Protein AF-A0A535HLU0-F1 (afdb_monomer_lite)

Structure (mmCIF, N/CA/C/O backbone):
data_AF-A0A535HLU0-F1
#
_entry.id   AF-A0A535HLU0-F1
#
loop_
_atom_site.group_PDB
_atom_site.id
_atom_site.type_symbol
_atom_site.label_atom_id
_atom_site.label_alt_id
_atom_site.label_comp_id
_atom_site.label_asym_id
_atom_site.label_entity_id
_atom_site.label_seq_id
_atom_site.pdbx_PDB_ins_code
_atom_site.Cartn_x
_atom_site.Cartn_y
_atom_site.Cartn_z
_atom_site.occupancy
_atom_site.B_iso_or_equiv
_atom_site.auth_seq_id
_atom_site.auth_comp_id
_atom_site.auth_asym_id
_atom_site.auth_atom_id
_atom_site.pdbx_PDB_model_num
ATOM 1 N N . MET A 1 1 ? 27.625 18.955 -30.484 1.00 40.19 1 MET A N 1
ATOM 2 C CA . MET A 1 1 ? 26.332 18.905 -29.770 1.00 40.19 1 MET A CA 1
ATOM 3 C C . MET A 1 1 ? 26.210 17.550 -29.077 1.00 40.19 1 MET A C 1
ATOM 5 O O . MET A 1 1 ? 25.824 16.583 -29.714 1.00 40.19 1 MET A O 1
ATOM 9 N N . ARG A 1 2 ? 26.642 17.443 -27.813 1.00 44.09 2 ARG A N 1
ATOM 10 C CA . ARG A 1 2 ? 26.358 16.281 -26.954 1.00 44.09 2 ARG A CA 1
ATOM 11 C C . ARG A 1 2 ? 25.301 16.743 -25.967 1.00 44.09 2 ARG A C 1
ATOM 13 O O . ARG A 1 2 ? 25.600 17.559 -25.101 1.00 44.09 2 ARG A O 1
ATOM 20 N N . GLU A 1 3 ? 24.071 16.291 -26.159 1.00 43.56 3 GLU A N 1
ATOM 21 C CA . GLU A 1 3 ? 22.993 16.518 -25.207 1.00 43.56 3 GLU A CA 1
ATOM 22 C C . GLU A 1 3 ? 23.321 15.698 -23.958 1.00 43.56 3 GLU A C 1
ATOM 24 O O . GLU A 1 3 ? 23.062 14.499 -23.874 1.00 43.56 3 GLU A O 1
ATOM 29 N N . ASN A 1 4 ? 24.002 16.344 -23.016 1.00 44.03 4 ASN A N 1
ATOM 30 C CA . ASN A 1 4 ? 24.271 15.817 -21.691 1.00 44.03 4 ASN A CA 1
ATOM 31 C C . ASN A 1 4 ? 22.939 15.864 -20.929 1.00 44.03 4 ASN A C 1
ATOM 33 O O . ASN A 1 4 ? 22.725 16.728 -20.082 1.00 44.03 4 ASN A O 1
ATOM 37 N N . ARG A 1 5 ? 21.993 14.986 -21.291 1.00 49.91 5 ARG A N 1
ATOM 38 C CA . ARG A 1 5 ? 20.817 14.725 -20.463 1.00 49.91 5 ARG A CA 1
ATOM 39 C C . ARG A 1 5 ? 21.336 14.014 -19.228 1.00 49.91 5 ARG A C 1
ATOM 41 O O . ARG A 1 5 ? 21.403 12.788 -19.195 1.00 49.91 5 ARG A O 1
ATOM 48 N N . SER A 1 6 ? 21.762 14.792 -18.233 1.00 44.47 6 SER A N 1
ATOM 49 C CA . SER A 1 6 ? 21.799 14.302 -16.867 1.00 44.47 6 SER A CA 1
ATOM 50 C C . SER A 1 6 ? 20.438 13.655 -16.647 1.00 44.47 6 SER A C 1
ATOM 52 O O . SER A 1 6 ? 19.396 14.292 -16.809 1.00 44.47 6 SER A O 1
ATOM 54 N N . VAL A 1 7 ? 20.432 12.343 -16.426 1.00 53.31 7 VAL A N 1
ATOM 55 C CA . VAL A 1 7 ? 19.229 11.633 -16.008 1.00 53.31 7 VAL A CA 1
ATOM 56 C C . VAL A 1 7 ? 18.929 12.204 -14.630 1.00 53.31 7 VAL A C 1
ATOM 58 O O . VAL A 1 7 ? 19.473 11.745 -13.633 1.00 53.31 7 VAL A O 1
ATOM 61 N N . ALA A 1 8 ? 18.202 13.320 -14.592 1.00 52.19 8 ALA A N 1
ATOM 62 C CA . ALA A 1 8 ? 17.855 13.996 -13.364 1.00 52.19 8 ALA A CA 1
ATOM 63 C C . ALA A 1 8 ? 16.951 13.036 -12.595 1.00 52.19 8 ALA A C 1
ATOM 65 O O . ALA A 1 8 ? 15.808 12.790 -12.980 1.00 52.19 8 ALA A O 1
ATOM 66 N N . THR A 1 9 ? 17.518 12.427 -11.560 1.00 57.16 9 THR A N 1
ATOM 67 C CA . THR A 1 9 ? 16.833 11.527 -10.642 1.00 57.16 9 THR A CA 1
ATOM 68 C C . THR A 1 9 ? 15.668 12.280 -10.011 1.00 57.16 9 THR A C 1
ATOM 70 O O . THR A 1 9 ? 15.875 13.169 -9.185 1.00 57.16 9 THR A O 1
ATOM 73 N N . ASN A 1 10 ? 14.441 11.970 -10.427 1.00 67.62 10 ASN A N 1
ATOM 74 C CA . ASN A 1 10 ? 13.275 12.736 -10.017 1.00 67.62 10 ASN A CA 1
ATOM 75 C C . ASN A 1 10 ? 12.652 12.086 -8.775 1.00 67.62 10 ASN A C 1
ATOM 77 O O . ASN A 1 10 ? 11.847 11.164 -8.868 1.00 67.62 10 ASN A O 1
ATOM 81 N N . TRP A 1 11 ? 13.011 12.591 -7.593 1.00 76.50 11 TRP A N 1
ATOM 82 C CA . TRP A 1 11 ? 12.473 12.154 -6.294 1.00 76.50 11 TRP A CA 1
ATOM 83 C C . TRP A 1 11 ? 10.962 12.382 -6.131 1.00 76.50 11 TRP A C 1
ATOM 85 O O . TRP A 1 11 ? 10.375 11.964 -5.135 1.00 76.50 11 TRP A O 1
ATOM 95 N N . ASN A 1 12 ? 10.320 13.016 -7.112 1.00 82.44 12 ASN A N 1
ATOM 96 C CA . ASN A 1 12 ? 8.903 13.362 -7.113 1.00 82.44 12 ASN A CA 1
ATOM 97 C C . ASN A 1 12 ? 7.991 12.178 -6.787 1.00 82.44 12 ASN A C 1
ATOM 99 O O . ASN A 1 12 ? 7.022 12.359 -6.059 1.00 82.44 12 ASN A O 1
ATOM 103 N N . TYR A 1 13 ? 8.301 10.973 -7.274 1.00 80.75 13 TYR A N 1
ATOM 104 C CA . TYR A 1 13 ? 7.471 9.799 -6.998 1.00 80.75 13 TYR A CA 1
ATOM 105 C C . TYR A 1 13 ? 7.520 9.385 -5.519 1.00 80.75 13 TYR A C 1
ATOM 107 O O . TYR A 1 13 ? 6.485 9.141 -4.902 1.00 80.75 13 TYR A O 1
ATOM 115 N N . LEU A 1 14 ? 8.711 9.396 -4.914 1.00 83.88 14 LEU A N 1
ATOM 116 C CA . LEU A 1 14 ? 8.883 9.106 -3.489 1.00 83.88 14 LEU A CA 1
ATOM 117 C C . LEU A 1 14 ? 8.296 10.208 -2.603 1.00 83.88 14 LEU A C 1
ATOM 119 O O . LEU A 1 14 ? 7.695 9.909 -1.576 1.00 83.88 14 LEU A O 1
ATOM 123 N N . ILE A 1 15 ? 8.412 11.473 -3.015 1.00 87.81 15 ILE A N 1
ATOM 124 C CA . ILE A 1 15 ? 7.762 12.600 -2.331 1.00 87.81 15 ILE A CA 1
ATOM 125 C C . ILE A 1 15 ? 6.240 12.439 -2.385 1.00 87.81 15 ILE A C 1
ATOM 127 O O . ILE A 1 15 ? 5.571 12.592 -1.365 1.00 87.81 15 ILE A O 1
ATOM 131 N N . TRP A 1 16 ? 5.690 12.087 -3.548 1.00 88.12 16 TRP A N 1
ATOM 132 C CA . TRP A 1 16 ? 4.260 11.841 -3.717 1.00 88.12 16 TRP A CA 1
ATOM 133 C C . TRP A 1 16 ? 3.779 10.689 -2.824 1.00 88.12 16 TRP A C 1
ATOM 135 O O . TRP A 1 16 ? 2.817 10.859 -2.077 1.00 88.12 16 TRP A O 1
ATOM 145 N N . LEU A 1 17 ? 4.493 9.559 -2.817 1.00 88.81 17 LEU A N 1
ATOM 146 C CA . LEU A 1 17 ? 4.229 8.433 -1.915 1.00 88.81 17 LEU A CA 1
ATOM 147 C C . LEU A 1 17 ? 4.268 8.859 -0.443 1.00 88.81 17 LEU A C 1
ATOM 149 O O . LEU A 1 17 ? 3.364 8.540 0.331 1.00 88.81 17 LEU A O 1
ATOM 153 N N . GLY A 1 18 ? 5.295 9.621 -0.069 1.00 90.75 18 GLY A N 1
ATOM 154 C CA . GLY A 1 18 ? 5.466 10.144 1.279 1.00 90.75 18 GLY A CA 1
ATOM 155 C C . GLY A 1 18 ? 4.291 11.013 1.721 1.00 90.75 18 GLY A C 1
ATOM 156 O O . GLY A 1 18 ? 3.743 10.801 2.800 1.00 90.75 18 GLY A O 1
ATOM 157 N N . LEU A 1 19 ? 3.870 11.957 0.877 1.00 93.31 19 LEU A N 1
ATOM 158 C CA . LEU A 1 19 ? 2.810 12.916 1.193 1.00 93.31 19 LEU A CA 1
ATOM 159 C C . LEU A 1 19 ? 1.413 12.293 1.183 1.00 93.31 19 LEU A C 1
ATOM 161 O O . LEU A 1 19 ? 0.622 12.569 2.081 1.00 93.31 19 LEU A O 1
ATOM 165 N N . PHE A 1 20 ? 1.099 11.469 0.183 1.00 92.44 20 PHE A N 1
ATOM 166 C CA . PHE A 1 20 ? -0.270 10.992 -0.039 1.00 92.44 20 PHE A CA 1
ATOM 167 C C . PHE A 1 20 ? -0.555 9.615 0.547 1.00 92.44 20 PHE A C 1
ATOM 169 O O . PHE A 1 20 ? -1.719 9.282 0.756 1.00 92.44 20 PHE A O 1
ATOM 176 N N . VAL A 1 21 ? 0.475 8.822 0.839 1.00 93.50 21 VAL A N 1
ATOM 177 C CA . VAL A 1 21 ? 0.300 7.473 1.385 1.00 93.50 21 VAL A CA 1
ATOM 178 C C . VAL A 1 21 ? 0.898 7.394 2.779 1.00 93.50 21 VAL A C 1
ATOM 180 O O . VAL A 1 21 ? 0.183 7.106 3.739 1.00 93.50 21 VAL A O 1
ATOM 183 N N . TRP A 1 22 ? 2.189 7.679 2.939 1.00 94.06 22 TRP A N 1
ATOM 184 C CA . TRP A 1 22 ? 2.875 7.408 4.206 1.00 94.06 22 TRP A CA 1
ATOM 185 C C . TRP A 1 22 ? 2.462 8.367 5.318 1.00 94.06 22 TRP A C 1
ATOM 187 O O . TRP A 1 22 ? 2.120 7.906 6.404 1.00 94.06 22 TRP A O 1
ATOM 197 N N . ALA A 1 23 ? 2.427 9.673 5.051 1.00 96.00 23 ALA A N 1
ATOM 198 C CA . ALA A 1 23 ? 2.028 10.682 6.026 1.00 96.00 23 ALA A CA 1
ATOM 199 C C . ALA A 1 23 ? 0.599 10.467 6.569 1.00 96.00 23 ALA A C 1
ATOM 201 O O . ALA A 1 23 ? 0.451 10.370 7.791 1.00 96.00 23 ALA A O 1
ATOM 202 N N . PRO A 1 24 ? -0.457 10.318 5.738 1.00 95.94 24 PRO A N 1
ATOM 203 C CA . PRO A 1 24 ? -1.799 10.066 6.258 1.00 95.94 24 PRO A CA 1
ATOM 204 C C . PRO A 1 24 ? -1.916 8.697 6.934 1.00 95.94 24 PRO A C 1
ATOM 206 O O . PRO A 1 24 ? -2.591 8.586 7.957 1.00 95.94 24 PRO A O 1
ATOM 209 N N . THR A 1 25 ? -1.228 7.663 6.433 1.00 96.31 25 THR A N 1
ATOM 210 C CA . THR A 1 25 ? -1.188 6.355 7.108 1.00 96.31 25 THR A CA 1
ATOM 211 C C . THR A 1 25 ? -0.577 6.480 8.500 1.00 96.31 25 THR A C 1
ATOM 213 O O . THR A 1 25 ? -1.169 6.006 9.467 1.00 96.31 25 THR A O 1
ATOM 216 N N . ALA A 1 26 ? 0.567 7.155 8.627 1.00 96.75 26 ALA A N 1
ATOM 217 C CA . ALA A 1 26 ? 1.243 7.368 9.900 1.00 96.75 26 ALA A CA 1
ATOM 218 C C . ALA A 1 26 ? 0.376 8.174 10.875 1.00 96.75 26 ALA A C 1
ATOM 220 O O . ALA A 1 26 ? 0.275 7.807 12.043 1.00 96.75 26 ALA A O 1
ATOM 221 N N . LEU A 1 27 ? -0.310 9.217 10.396 1.00 97.56 27 LEU A N 1
ATOM 222 C CA . LEU A 1 27 ? -1.225 10.013 11.213 1.00 97.56 27 LEU A CA 1
ATOM 223 C C . LEU A 1 27 ? -2.391 9.170 11.752 1.00 97.56 27 LEU A C 1
ATOM 225 O O . LEU A 1 27 ? -2.720 9.252 12.935 1.00 97.56 27 LEU A O 1
ATOM 229 N N . LEU A 1 28 ? -2.989 8.322 10.911 1.00 96.75 28 LEU A N 1
ATOM 230 C CA . LEU A 1 28 ? -4.054 7.407 11.331 1.00 96.75 28 LEU A CA 1
ATOM 231 C C . LEU A 1 28 ? -3.549 6.365 12.330 1.00 96.75 28 LEU A C 1
ATOM 233 O O . LEU A 1 28 ? -4.234 6.077 13.311 1.00 96.75 28 LEU A O 1
ATOM 237 N N . TRP A 1 29 ? -2.351 5.822 12.111 1.00 97.12 29 TRP A N 1
ATOM 238 C CA . TRP A 1 29 ? -1.721 4.900 13.050 1.00 97.12 29 TRP A CA 1
ATOM 239 C C . TRP A 1 29 ? -1.396 5.566 14.382 1.00 97.12 29 TRP A C 1
ATOM 241 O O . TRP A 1 29 ? -1.619 4.945 15.413 1.00 97.12 29 TRP A O 1
ATOM 251 N N . LEU A 1 30 ? -0.961 6.826 14.391 1.00 97.44 30 LEU A N 1
ATOM 252 C CA . LEU A 1 30 ? -0.734 7.584 15.620 1.00 97.44 30 LEU A CA 1
ATOM 253 C C . LEU A 1 30 ? -2.045 7.822 16.385 1.00 97.44 30 LEU A C 1
ATOM 255 O O . LEU A 1 30 ? -2.103 7.608 17.593 1.00 97.44 30 LEU A O 1
ATOM 259 N N . ALA A 1 31 ? -3.111 8.215 15.682 1.00 97.12 31 ALA A N 1
ATOM 260 C CA . ALA A 1 31 ? -4.402 8.528 16.293 1.00 97.12 31 ALA A CA 1
ATOM 261 C C . ALA A 1 31 ? -5.174 7.281 16.773 1.00 97.12 31 ALA A C 1
ATOM 263 O O . ALA A 1 31 ? -5.849 7.327 17.800 1.00 97.12 31 ALA A O 1
ATOM 264 N N . PHE A 1 32 ? -5.069 6.157 16.055 1.00 96.56 32 PHE A N 1
ATOM 265 C CA . PHE A 1 32 ? -5.860 4.941 16.295 1.00 96.56 32 PHE A CA 1
ATOM 266 C C . PHE A 1 32 ? -5.004 3.698 16.585 1.00 96.56 32 PHE A C 1
ATOM 268 O O . PHE A 1 32 ? -5.482 2.571 16.420 1.00 96.56 32 PHE A O 1
ATOM 275 N N . TYR A 1 33 ? -3.763 3.874 17.058 1.00 95.88 33 TYR A N 1
ATOM 276 C CA . TYR A 1 33 ? -2.799 2.787 17.289 1.00 95.88 33 TYR A CA 1
ATOM 277 C C . TYR A 1 33 ? -3.410 1.597 18.035 1.00 95.88 33 TYR A C 1
ATOM 279 O O . TYR A 1 33 ? -3.310 0.454 17.595 1.00 95.88 33 TYR A O 1
ATOM 287 N N . ARG A 1 34 ? -4.115 1.868 19.142 1.00 95.50 34 ARG A N 1
ATOM 288 C CA . ARG A 1 34 ? -4.706 0.834 20.009 1.00 95.50 34 ARG A CA 1
ATOM 289 C C . ARG A 1 34 ? -5.750 -0.028 19.303 1.00 95.50 34 ARG A C 1
ATOM 291 O O . ARG A 1 34 ? -5.923 -1.180 19.681 1.00 95.50 34 ARG A O 1
ATOM 298 N N . VAL A 1 35 ? -6.451 0.526 18.316 1.00 94.50 35 VAL A N 1
ATOM 299 C CA . VAL A 1 35 ? -7.453 -0.196 17.522 1.00 94.50 35 VAL A CA 1
ATOM 300 C C . VAL A 1 35 ? -6.760 -0.995 16.426 1.00 94.50 35 VAL A C 1
ATOM 302 O O . VAL A 1 35 ? -7.041 -2.174 16.245 1.00 94.50 35 VAL A O 1
ATOM 305 N N . LEU A 1 36 ? -5.827 -0.370 15.708 1.00 95.75 36 LEU A N 1
ATOM 306 C CA . LEU A 1 36 ? -5.155 -0.975 14.557 1.00 95.75 36 LEU A CA 1
ATOM 307 C C . LEU A 1 36 ? -4.209 -2.111 14.962 1.00 95.75 36 LEU A C 1
ATOM 309 O O . LEU A 1 36 ? -4.174 -3.147 14.298 1.00 95.75 36 LEU A O 1
ATOM 313 N N . ALA A 1 37 ? -3.526 -1.972 16.101 1.00 95.31 37 ALA A N 1
ATOM 314 C CA . ALA A 1 37 ? -2.635 -2.989 16.654 1.00 95.31 37 ALA A CA 1
ATOM 315 C C . ALA A 1 37 ? -3.350 -4.306 17.022 1.00 95.31 37 ALA A C 1
ATOM 317 O O . ALA A 1 37 ? -2.690 -5.317 17.244 1.00 95.31 37 ALA A O 1
ATOM 318 N N . GLN A 1 38 ? -4.688 -4.331 17.046 1.00 96.06 38 GLN A N 1
ATOM 319 C CA . GLN A 1 38 ? -5.473 -5.552 17.269 1.00 96.06 38 GLN A CA 1
ATOM 320 C C . GLN A 1 38 ? -5.556 -6.452 16.026 1.00 96.06 38 GLN A C 1
ATOM 322 O O . GLN A 1 38 ? -5.977 -7.603 16.134 1.00 96.06 38 GLN A O 1
ATOM 327 N N . PHE A 1 39 ? -5.157 -5.960 14.846 1.00 96.12 39 PHE A N 1
ATOM 328 C CA . PHE A 1 39 ? -5.355 -6.647 13.564 1.00 96.12 39 PHE A CA 1
ATOM 329 C C . PHE A 1 39 ? -4.055 -6.970 12.795 1.00 96.12 39 PHE A C 1
ATOM 331 O O . PHE A 1 39 ? -4.040 -6.841 11.569 1.00 96.12 39 PHE A O 1
ATOM 338 N N . PRO A 1 40 ? -2.965 -7.449 13.433 1.00 95.44 40 PRO A N 1
ATOM 339 C CA . PRO A 1 40 ? -1.705 -7.703 12.725 1.00 95.44 40 PRO A CA 1
ATOM 340 C C . PRO A 1 40 ? -1.860 -8.772 11.634 1.00 95.44 40 PRO A C 1
ATOM 342 O O . PRO A 1 40 ? -1.297 -8.646 10.549 1.00 95.44 40 PRO A O 1
ATOM 345 N N . ARG A 1 41 ? -2.692 -9.796 11.882 1.00 96.81 41 ARG A N 1
ATOM 346 C CA . ARG A 1 41 ? -3.000 -10.842 10.893 1.00 96.81 41 ARG A CA 1
ATOM 347 C C . ARG A 1 41 ? -3.708 -10.280 9.665 1.00 96.81 41 ARG A C 1
ATOM 349 O O . ARG A 1 41 ? -3.388 -10.686 8.556 1.00 96.81 41 ARG A O 1
ATOM 356 N N . THR A 1 42 ? -4.634 -9.339 9.851 1.00 96.31 42 THR A N 1
ATOM 357 C CA . THR A 1 42 ? -5.344 -8.696 8.739 1.00 96.31 42 THR A CA 1
ATOM 358 C C . THR A 1 42 ? -4.371 -7.934 7.851 1.00 96.31 42 THR A C 1
ATOM 360 O O . THR A 1 42 ? -4.397 -8.125 6.642 1.00 96.31 42 THR A O 1
ATOM 363 N N . PHE A 1 43 ? -3.472 -7.133 8.433 1.00 97.44 43 PHE A N 1
ATOM 364 C CA . PHE A 1 43 ? -2.449 -6.427 7.657 1.00 97.44 43 PHE A CA 1
ATOM 365 C C . PHE A 1 43 ? -1.524 -7.391 6.915 1.00 97.44 43 PHE A C 1
ATOM 367 O O . PHE A 1 43 ? -1.289 -7.200 5.726 1.00 97.44 43 PHE A O 1
ATOM 374 N N . GLY A 1 44 ? -1.067 -8.459 7.576 1.00 97.44 44 GLY A N 1
ATOM 375 C CA . GLY A 1 44 ? -0.250 -9.489 6.933 1.00 97.44 44 GLY A CA 1
ATOM 376 C C . GLY A 1 44 ? -0.952 -10.129 5.734 1.00 97.44 44 GLY A C 1
ATOM 377 O O . GLY A 1 44 ? -0.381 -10.185 4.651 1.00 97.44 44 GLY A O 1
ATOM 378 N N . LEU A 1 45 ? -2.210 -10.548 5.893 1.00 98.12 45 LEU A N 1
ATOM 379 C CA . LEU A 1 45 ? -2.992 -11.151 4.809 1.00 98.12 45 LEU A CA 1
ATOM 380 C C . LEU A 1 45 ? -3.280 -10.171 3.669 1.00 98.12 45 LEU A C 1
ATOM 382 O O . LEU A 1 45 ? -3.214 -10.566 2.510 1.00 98.12 45 LEU A O 1
ATOM 386 N N . VAL A 1 46 ? -3.570 -8.905 3.978 1.00 97.94 46 VAL A N 1
ATOM 387 C CA . VAL A 1 46 ? -3.798 -7.867 2.963 1.00 97.94 46 VAL A CA 1
ATOM 388 C C . VAL A 1 46 ? -2.529 -7.607 2.159 1.00 97.94 46 VAL A C 1
ATOM 390 O O . VAL A 1 46 ? -2.593 -7.594 0.936 1.00 97.94 46 VAL A O 1
ATOM 393 N N . ILE A 1 47 ? -1.377 -7.454 2.819 1.00 97.88 47 ILE A N 1
ATOM 394 C CA . ILE A 1 47 ? -0.091 -7.263 2.137 1.00 97.88 47 ILE A CA 1
ATOM 395 C C . ILE A 1 47 ? 0.230 -8.480 1.266 1.00 97.88 47 ILE A C 1
ATOM 397 O O . ILE A 1 47 ? 0.560 -8.323 0.094 1.00 97.88 47 ILE A O 1
ATOM 401 N N . LEU A 1 48 ? 0.104 -9.692 1.815 1.00 98.06 48 LEU A N 1
ATOM 402 C CA . LEU A 1 48 ? 0.371 -10.923 1.072 1.00 98.06 48 LEU A CA 1
ATOM 403 C C . LEU A 1 48 ? -0.553 -11.064 -0.139 1.00 98.06 48 LEU A C 1
ATOM 405 O O . LEU A 1 48 ? -0.069 -11.339 -1.232 1.00 98.06 48 LEU A O 1
ATOM 409 N N . GLY A 1 49 ? -1.857 -10.841 0.035 1.00 98.06 49 GLY A N 1
ATOM 410 C CA . GLY A 1 49 ? -2.835 -10.909 -1.049 1.00 98.06 49 GLY A CA 1
ATOM 411 C C . GLY A 1 49 ? -2.592 -9.851 -2.123 1.00 98.06 49 GLY A C 1
ATOM 412 O O . GLY A 1 49 ? -2.596 -10.175 -3.308 1.00 98.06 49 GLY A O 1
ATOM 413 N N . ALA A 1 50 ? -2.313 -8.609 -1.721 1.00 97.62 50 ALA A N 1
ATOM 414 C CA . ALA A 1 50 ? -2.003 -7.527 -2.647 1.00 97.62 50 ALA A CA 1
ATOM 415 C C . ALA A 1 50 ? -0.733 -7.818 -3.452 1.00 97.62 50 ALA A C 1
ATOM 417 O O . ALA A 1 50 ? -0.754 -7.738 -4.675 1.00 97.62 50 ALA A O 1
ATOM 418 N N . CYS A 1 51 ? 0.352 -8.239 -2.800 1.00 97.06 51 CYS A N 1
ATOM 419 C CA . CYS A 1 51 ? 1.580 -8.608 -3.499 1.00 97.06 51 CYS A CA 1
ATOM 420 C C . CYS A 1 51 ? 1.373 -9.820 -4.418 1.00 97.06 51 CYS A C 1
ATOM 422 O O . CYS A 1 51 ? 1.852 -9.811 -5.548 1.00 97.06 51 CYS A O 1
ATOM 424 N N . ALA A 1 52 ? 0.643 -10.845 -3.969 1.00 97.56 52 ALA A N 1
ATOM 425 C CA . ALA A 1 52 ? 0.410 -12.062 -4.746 1.00 97.56 52 ALA A CA 1
ATOM 426 C C . ALA A 1 52 ? -0.389 -11.822 -6.036 1.00 97.56 52 ALA A C 1
ATOM 428 O O . ALA A 1 52 ? -0.252 -12.600 -6.975 1.00 97.56 52 ALA A O 1
ATOM 429 N N . VAL A 1 53 ? -1.207 -10.76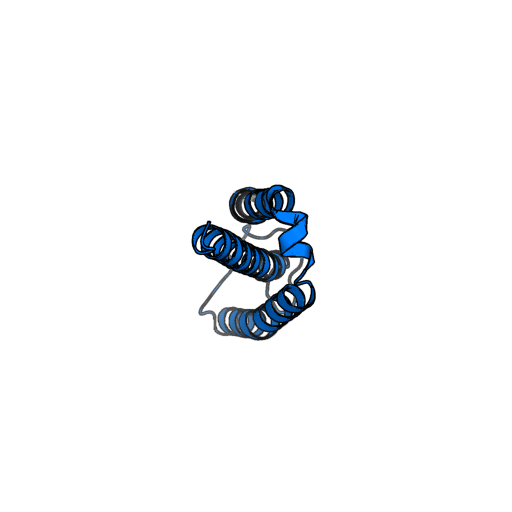7 -6.093 1.00 97.19 53 VAL A N 1
ATOM 430 C CA . VAL A 1 53 ? -2.018 -10.431 -7.273 1.00 97.19 53 VAL A CA 1
ATOM 431 C C . VAL A 1 53 ? -1.385 -9.306 -8.090 1.00 97.19 53 VAL A C 1
ATOM 433 O O . VAL A 1 53 ? -1.178 -9.468 -9.293 1.00 97.19 53 VAL A O 1
ATOM 436 N N . SER A 1 54 ? -1.051 -8.183 -7.452 1.00 96.38 54 SER A N 1
ATOM 437 C CA . SER A 1 54 ? -0.584 -6.982 -8.149 1.00 96.38 54 SER A CA 1
ATOM 438 C C . SER A 1 54 ? 0.810 -7.159 -8.739 1.00 96.38 54 SER A C 1
ATOM 440 O O . SER A 1 54 ? 1.038 -6.738 -9.866 1.00 96.38 54 SER A O 1
ATOM 442 N N . VAL A 1 55 ? 1.733 -7.844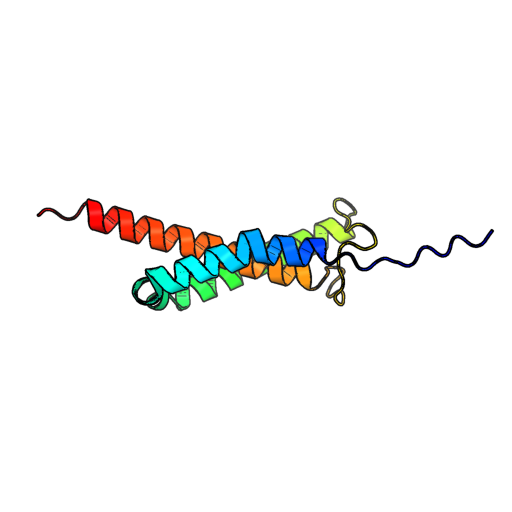 -8.048 1.00 95.81 55 VAL A N 1
ATOM 443 C CA . VAL A 1 55 ? 3.094 -8.028 -8.582 1.00 95.81 55 VAL A CA 1
ATOM 444 C C . VAL A 1 55 ? 3.078 -8.857 -9.873 1.00 95.81 55 VAL A C 1
ATOM 446 O O . VAL A 1 55 ? 3.636 -8.388 -10.865 1.00 95.81 55 VAL A O 1
ATOM 449 N N . PRO A 1 56 ? 2.437 -10.046 -9.945 1.00 95.94 56 PRO A N 1
ATOM 450 C CA . PRO A 1 56 ? 2.358 -10.777 -11.208 1.00 95.94 56 PRO A CA 1
ATOM 451 C C . PRO A 1 56 ? 1.656 -9.990 -12.314 1.00 95.94 56 PRO A C 1
ATOM 453 O O . PRO A 1 56 ? 2.110 -10.026 -13.458 1.00 95.94 56 PRO A O 1
ATOM 456 N N . TRP A 1 57 ? 0.581 -9.271 -11.980 1.00 96.25 57 TRP A N 1
ATOM 457 C CA . TRP A 1 57 ? -0.138 -8.436 -12.938 1.00 96.25 57 TRP A CA 1
ATOM 458 C C . TRP A 1 57 ? 0.766 -7.356 -13.543 1.00 96.25 57 TRP A C 1
ATOM 460 O O . TRP A 1 57 ? 0.870 -7.262 -14.767 1.00 96.25 57 TRP A O 1
ATOM 470 N N . ASP A 1 58 ? 1.491 -6.614 -12.709 1.00 94.12 58 ASP A N 1
ATOM 471 C CA . ASP A 1 58 ? 2.370 -5.535 -13.158 1.00 94.12 58 ASP A CA 1
ATOM 472 C C . ASP A 1 58 ? 3.562 -6.066 -13.960 1.00 94.12 58 ASP A C 1
ATOM 474 O O . ASP A 1 58 ? 3.911 -5.503 -15.001 1.00 94.12 58 ASP A O 1
ATOM 478 N N . VAL A 1 59 ? 4.152 -7.197 -13.547 1.00 94.00 59 VAL A N 1
ATOM 479 C CA . VAL A 1 59 ? 5.208 -7.871 -14.323 1.00 94.00 59 VAL A CA 1
ATOM 480 C C . VAL A 1 59 ? 4.691 -8.245 -15.715 1.00 94.00 59 VAL A C 1
ATOM 482 O O . VAL A 1 59 ? 5.367 -7.994 -16.717 1.00 94.00 59 VAL A O 1
ATOM 485 N N . VAL A 1 60 ? 3.489 -8.822 -15.812 1.00 95.56 60 VAL A N 1
ATOM 486 C CA . VAL A 1 60 ? 2.873 -9.166 -17.102 1.00 95.56 60 VAL A CA 1
ATOM 487 C C . VAL A 1 60 ? 2.602 -7.909 -17.928 1.00 95.56 60 VAL A C 1
ATOM 489 O O . VAL A 1 60 ? 2.916 -7.894 -19.121 1.00 95.56 60 VAL A O 1
ATOM 492 N N . ALA A 1 61 ? 2.082 -6.842 -17.323 1.00 94.88 61 ALA A N 1
ATOM 493 C CA . ALA A 1 61 ? 1.786 -5.585 -18.007 1.00 94.88 61 ALA A CA 1
ATOM 494 C C . ALA A 1 61 ? 3.045 -4.930 -18.600 1.00 94.88 61 ALA A C 1
ATOM 496 O O . ALA A 1 61 ? 3.017 -4.438 -19.734 1.00 94.88 61 ALA A O 1
ATOM 497 N N . VAL A 1 62 ? 4.170 -4.975 -17.879 1.00 93.06 62 VAL A N 1
ATOM 498 C CA . VAL A 1 62 ? 5.461 -4.473 -18.371 1.00 93.06 62 VAL A CA 1
ATOM 499 C C . VAL A 1 62 ? 6.009 -5.348 -19.495 1.00 93.06 62 VAL A C 1
ATOM 501 O O . VAL A 1 62 ? 6.382 -4.829 -20.551 1.00 93.06 62 VAL A O 1
ATOM 504 N N . ARG A 1 63 ? 5.990 -6.676 -19.329 1.00 92.69 63 ARG A N 1
ATOM 505 C CA . ARG A 1 63 ? 6.500 -7.623 -20.338 1.00 92.69 63 ARG A CA 1
ATOM 506 C C . ARG A 1 63 ? 5.728 -7.578 -21.649 1.00 92.69 63 ARG A C 1
ATOM 508 O O . ARG A 1 63 ? 6.318 -7.633 -22.726 1.00 92.69 63 ARG A O 1
ATOM 515 N N . THR A 1 64 ? 4.410 -7.435 -21.563 1.00 94.94 64 THR A N 1
ATOM 516 C CA . THR A 1 64 ? 3.517 -7.293 -22.724 1.00 94.94 64 THR A CA 1
ATOM 517 C C . THR A 1 64 ? 3.538 -5.887 -23.321 1.00 94.94 64 THR A C 1
ATOM 519 O O . THR A 1 64 ? 2.917 -5.652 -24.355 1.00 94.94 64 THR A O 1
ATOM 522 N N . ARG A 1 65 ? 4.286 -4.951 -22.716 1.00 91.38 65 ARG A N 1
ATOM 523 C CA . ARG A 1 65 ? 4.395 -3.543 -23.124 1.00 91.38 65 ARG A CA 1
ATOM 524 C C . ARG A 1 65 ? 3.064 -2.784 -23.080 1.00 91.38 65 ARG A C 1
ATOM 526 O O . ARG A 1 65 ? 2.988 -1.713 -23.681 1.00 91.38 65 ARG A O 1
ATOM 533 N N . ILE A 1 66 ? 2.066 -3.308 -22.363 1.00 93.44 66 ILE A N 1
ATOM 534 C CA . ILE A 1 66 ? 0.820 -2.602 -22.026 1.00 93.44 66 ILE A CA 1
ATOM 535 C C . ILE A 1 66 ? 1.148 -1.419 -21.109 1.00 93.44 66 ILE A C 1
ATOM 537 O O . ILE A 1 66 ? 0.577 -0.341 -21.252 1.00 93.44 66 ILE A O 1
ATOM 541 N N . TRP A 1 67 ? 2.118 -1.608 -20.211 1.00 90.06 67 TRP A N 1
ATOM 542 C CA . TRP A 1 67 ? 2.606 -0.587 -19.294 1.00 90.06 67 TRP A CA 1
ATOM 543 C C . TRP A 1 67 ? 4.113 -0.373 -19.438 1.00 90.06 67 TRP A C 1
ATOM 545 O O . TRP A 1 67 ? 4.866 -1.303 -19.735 1.00 90.06 67 TRP A O 1
ATOM 555 N N . ARG A 1 68 ? 4.575 0.865 -19.234 1.00 84.56 68 ARG A N 1
ATOM 556 C CA . ARG A 1 68 ? 6.004 1.206 -19.212 1.00 84.56 68 ARG A CA 1
ATOM 557 C C . ARG A 1 68 ? 6.277 2.298 -18.190 1.00 84.56 68 ARG A C 1
ATOM 559 O O . ARG A 1 68 ? 5.617 3.330 -18.190 1.00 84.56 68 ARG A O 1
ATOM 566 N N . PHE A 1 69 ? 7.327 2.106 -17.400 1.00 83.69 69 PHE A N 1
ATOM 567 C CA . PHE A 1 69 ? 7.834 3.135 -16.498 1.00 83.69 69 PHE A CA 1
ATOM 568 C C . PHE A 1 69 ? 8.643 4.184 -17.280 1.00 83.69 69 PHE A C 1
ATOM 570 O O . PHE A 1 69 ? 9.596 3.801 -17.971 1.00 83.69 69 PHE A O 1
ATOM 577 N N . PRO A 1 70 ? 8.307 5.485 -17.178 1.00 79.75 70 PRO A N 1
ATOM 578 C CA . PRO A 1 70 ? 9.064 6.550 -17.828 1.00 79.75 70 PRO A CA 1
ATOM 579 C C . PRO A 1 70 ? 10.533 6.556 -17.395 1.00 79.75 70 PRO A C 1
ATOM 581 O O . PRO A 1 70 ? 10.862 6.297 -16.233 1.00 79.75 70 PRO A O 1
ATOM 584 N N . SER A 1 71 ? 11.430 6.893 -18.323 1.00 69.38 71 SER A N 1
ATOM 585 C CA . SER A 1 71 ? 12.851 7.079 -18.022 1.00 69.38 71 SER A CA 1
ATOM 586 C C . SER A 1 71 ? 13.026 8.206 -16.995 1.00 69.38 71 SER A C 1
ATOM 588 O O . SER A 1 71 ? 12.689 9.350 -17.290 1.00 69.38 71 SER A O 1
ATOM 590 N N . GLY A 1 72 ? 13.538 7.877 -15.803 1.00 67.81 72 GLY A N 1
ATOM 591 C CA . GLY A 1 72 ? 13.795 8.830 -14.712 1.00 67.81 72 GLY A CA 1
ATOM 592 C C . GLY A 1 72 ? 12.732 8.897 -13.604 1.00 67.81 72 GLY A C 1
ATOM 593 O O . GLY A 1 72 ? 12.904 9.680 -12.674 1.00 67.81 72 GLY A O 1
ATOM 594 N N . CYS A 1 73 ? 11.658 8.097 -13.673 1.00 67.69 73 CYS A N 1
ATOM 595 C CA . CYS A 1 73 ? 10.596 8.083 -12.649 1.00 67.69 73 CYS A CA 1
ATOM 596 C C . CYS A 1 73 ? 10.990 7.330 -11.362 1.00 67.69 73 CYS A C 1
ATOM 598 O O . CYS A 1 73 ? 10.496 7.635 -10.280 1.00 67.69 73 CYS A O 1
ATOM 600 N N . CYS A 1 74 ? 11.884 6.347 -11.481 1.00 73.88 74 CYS A N 1
ATOM 601 C CA . CYS A 1 74 ? 12.255 5.448 -10.391 1.00 73.88 74 CYS A CA 1
ATOM 602 C C . CYS A 1 74 ? 13.775 5.453 -10.213 1.00 73.88 74 CYS A C 1
ATOM 604 O O . CYS A 1 74 ? 14.520 5.457 -11.197 1.00 73.88 74 CYS A O 1
ATOM 606 N N . VAL A 1 75 ? 14.207 5.485 -8.959 1.00 69.38 75 VAL A N 1
ATOM 607 C CA . VAL A 1 75 ? 15.591 5.646 -8.504 1.00 69.38 75 VAL A CA 1
ATOM 608 C C . VAL A 1 75 ? 16.215 4.295 -8.152 1.00 69.38 75 VAL A C 1
ATOM 610 O O . VAL A 1 75 ? 17.418 4.102 -8.322 1.00 69.38 75 VAL A O 1
ATOM 613 N N . GLY A 1 76 ? 15.410 3.364 -7.646 1.00 70.50 76 GLY A N 1
ATOM 614 C CA . GLY A 1 76 ? 15.872 2.102 -7.098 1.00 70.50 76 GLY A CA 1
ATOM 615 C C . GLY A 1 76 ? 16.106 0.994 -8.130 1.00 70.50 76 GLY A C 1
ATOM 616 O O . GLY A 1 76 ? 15.758 1.116 -9.311 1.00 70.50 76 GLY A O 1
ATOM 617 N N . PRO A 1 77 ? 16.720 -0.120 -7.686 1.00 79.81 77 PRO A N 1
ATOM 618 C CA . PRO A 1 77 ? 16.973 -1.272 -8.538 1.00 79.81 77 PRO A CA 1
ATOM 619 C C . PRO A 1 77 ? 15.661 -1.885 -9.033 1.00 79.81 77 PRO A C 1
ATOM 621 O O . PRO A 1 77 ? 14.627 -1.820 -8.365 1.00 79.81 77 PRO A O 1
ATOM 624 N N . ARG A 1 78 ? 15.718 -2.522 -10.206 1.00 86.75 78 ARG A N 1
ATOM 625 C CA . ARG A 1 78 ? 14.582 -3.264 -10.754 1.00 86.75 78 ARG A CA 1
ATOM 626 C C . ARG A 1 78 ? 14.661 -4.734 -10.369 1.00 86.75 78 ARG A C 1
ATOM 628 O O . ARG A 1 78 ? 15.689 -5.373 -10.577 1.00 86.75 78 ARG A O 1
ATOM 635 N N . VAL A 1 79 ? 13.554 -5.272 -9.875 1.00 85.75 79 VAL A N 1
ATOM 636 C CA . VAL A 1 79 ? 13.356 -6.693 -9.575 1.00 85.75 79 VAL A CA 1
ATOM 637 C C . VAL A 1 79 ? 12.203 -7.180 -10.447 1.00 85.75 79 VAL A C 1
ATOM 639 O O . VAL A 1 79 ? 11.140 -6.565 -10.455 1.00 85.75 79 VAL A O 1
ATOM 642 N N . PHE A 1 80 ? 12.419 -8.243 -11.227 1.00 86.00 80 PHE A N 1
ATOM 643 C CA . PHE A 1 80 ? 11.458 -8.719 -12.240 1.00 86.00 80 PHE A CA 1
ATOM 644 C C . PHE A 1 80 ? 10.956 -7.611 -13.186 1.00 86.00 80 PHE A C 1
ATOM 646 O O . PHE A 1 80 ? 9.778 -7.555 -13.509 1.00 86.00 80 PHE A O 1
ATOM 653 N N . GLU A 1 81 ? 11.853 -6.720 -13.622 1.00 85.69 81 GLU A N 1
ATOM 654 C CA . GLU A 1 81 ? 11.559 -5.569 -14.503 1.00 85.69 81 GLU A CA 1
ATOM 655 C C . GLU A 1 81 ? 10.753 -4.427 -13.849 1.00 85.69 81 GLU A C 1
ATOM 657 O O . GLU A 1 81 ? 10.673 -3.340 -14.434 1.00 85.69 81 GLU A O 1
ATOM 662 N N . LEU A 1 82 ? 10.263 -4.620 -12.619 1.00 89.25 82 LEU A N 1
ATOM 663 C CA . LEU A 1 82 ? 9.580 -3.608 -11.815 1.00 89.25 82 LEU A CA 1
ATOM 664 C C . LEU A 1 82 ? 10.562 -2.845 -10.913 1.00 89.25 82 LEU A C 1
ATOM 666 O O . LEU A 1 82 ? 11.440 -3.463 -10.308 1.00 89.25 82 LEU A O 1
ATOM 670 N N . PRO A 1 83 ? 10.438 -1.516 -10.792 1.00 90.69 83 PRO A N 1
ATOM 671 C CA . PRO A 1 83 ? 11.220 -0.729 -9.842 1.00 90.69 83 PRO A CA 1
ATOM 672 C C . PRO A 1 83 ? 10.835 -1.069 -8.394 1.00 90.69 83 PRO A C 1
ATOM 674 O O . PRO A 1 83 ? 9.672 -1.358 -8.117 1.00 90.69 83 PRO A O 1
ATOM 677 N N . ILE A 1 84 ? 11.791 -1.024 -7.457 1.00 88.81 84 ILE A N 1
ATOM 678 C CA . ILE A 1 84 ? 11.531 -1.316 -6.033 1.00 88.81 84 ILE A CA 1
ATOM 679 C C . ILE A 1 84 ? 10.413 -0.436 -5.453 1.00 88.81 84 ILE A C 1
ATOM 681 O O . ILE A 1 84 ? 9.647 -0.873 -4.597 1.00 88.81 84 ILE A O 1
ATOM 685 N N . GLU A 1 85 ? 10.287 0.792 -5.949 1.00 88.06 85 GLU A N 1
ATOM 686 C CA . GLU A 1 85 ? 9.269 1.744 -5.527 1.00 88.06 85 GLU A CA 1
ATOM 687 C C . GLU A 1 85 ? 7.847 1.265 -5.830 1.00 88.06 85 GLU A C 1
ATOM 689 O O . GLU A 1 85 ? 6.944 1.602 -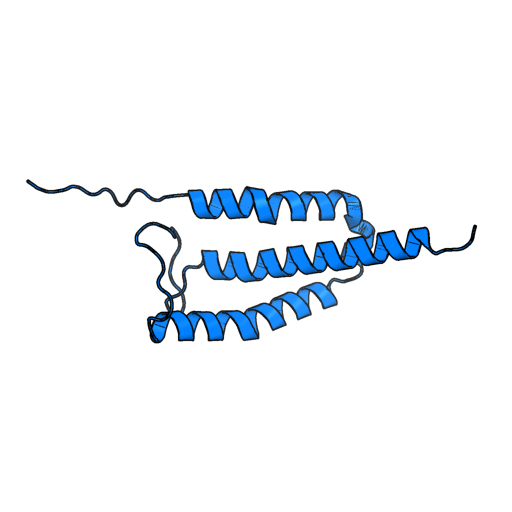5.071 1.00 88.06 85 GLU A O 1
ATOM 694 N N . GLU A 1 86 ? 7.648 0.438 -6.861 1.00 91.19 86 GLU A N 1
ATOM 695 C CA . GLU A 1 86 ? 6.340 -0.156 -7.166 1.00 91.19 86 GLU A CA 1
ATOM 696 C C . GLU A 1 86 ? 5.927 -1.153 -6.079 1.00 91.19 86 GLU A C 1
ATOM 698 O O . GLU A 1 86 ? 4.798 -1.150 -5.598 1.00 91.19 86 GLU A O 1
ATOM 703 N N . TYR A 1 87 ? 6.871 -1.961 -5.593 1.00 92.38 87 TYR A N 1
ATOM 704 C CA . TYR A 1 87 ? 6.611 -2.875 -4.481 1.00 92.38 87 TYR A CA 1
ATOM 705 C C . TYR A 1 87 ? 6.268 -2.105 -3.205 1.00 92.38 87 TYR A C 1
ATOM 707 O O . TYR A 1 87 ? 5.345 -2.478 -2.482 1.00 92.38 87 TYR A O 1
ATOM 715 N N . LEU A 1 88 ? 6.980 -1.004 -2.936 1.00 91.88 88 LEU A N 1
ATOM 716 C CA . LEU A 1 88 ? 6.653 -0.123 -1.817 1.00 91.88 88 LEU A CA 1
ATOM 717 C C . LEU A 1 88 ? 5.257 0.485 -1.999 1.00 91.88 88 LEU A C 1
ATOM 719 O O . LEU A 1 88 ? 4.473 0.475 -1.052 1.00 91.88 88 LEU A O 1
ATOM 723 N N . PHE A 1 89 ? 4.917 0.956 -3.199 1.00 92.88 89 PHE A N 1
ATOM 724 C CA . PHE A 1 89 ? 3.585 1.467 -3.515 1.00 92.88 89 PHE A CA 1
ATOM 725 C C . PHE A 1 89 ? 2.503 0.420 -3.221 1.00 92.88 89 PHE A C 1
ATOM 727 O O . PHE A 1 89 ? 1.604 0.699 -2.425 1.00 92.88 89 PHE A O 1
ATOM 734 N N . ILE A 1 90 ? 2.632 -0.800 -3.753 1.00 96.12 90 ILE A N 1
ATOM 735 C CA . ILE A 1 90 ? 1.675 -1.896 -3.538 1.00 96.12 90 ILE A CA 1
ATOM 736 C C . ILE A 1 90 ? 1.490 -2.168 -2.041 1.00 96.12 90 ILE A C 1
ATOM 738 O O . ILE A 1 90 ? 0.357 -2.220 -1.556 1.00 96.12 90 ILE A O 1
ATOM 742 N N . ILE A 1 91 ? 2.581 -2.297 -1.283 1.00 96.50 91 ILE A N 1
ATOM 743 C CA . ILE A 1 91 ? 2.523 -2.601 0.152 1.00 96.50 91 ILE A CA 1
ATOM 744 C C . ILE A 1 91 ? 1.865 -1.453 0.923 1.00 96.50 91 ILE A C 1
ATOM 746 O O . ILE A 1 91 ? 0.910 -1.673 1.672 1.00 96.50 91 ILE A O 1
ATOM 750 N N . PHE A 1 92 ? 2.347 -0.222 0.748 1.00 96.06 92 PHE A N 1
ATOM 751 C CA . PHE A 1 92 ? 1.902 0.909 1.558 1.00 96.06 92 PHE A CA 1
ATOM 752 C C . PHE A 1 92 ? 0.491 1.371 1.214 1.00 96.06 92 PHE A C 1
ATOM 754 O O . PHE A 1 92 ? -0.255 1.717 2.128 1.00 96.06 92 PHE A O 1
ATOM 761 N N . VAL A 1 93 ? 0.081 1.326 -0.055 1.00 96.56 93 VAL A N 1
ATOM 762 C CA . VAL A 1 93 ? -1.309 1.615 -0.435 1.00 96.56 93 VAL A CA 1
ATOM 763 C C . VAL A 1 93 ? -2.249 0.557 0.137 1.00 96.56 93 VAL A C 1
ATOM 765 O O . VAL A 1 93 ? -3.301 0.900 0.675 1.00 96.56 93 VAL A O 1
ATOM 768 N N . SER A 1 94 ? -1.856 -0.718 0.118 1.00 97.69 94 SER A N 1
ATOM 769 C CA . SER A 1 94 ? -2.666 -1.795 0.702 1.00 97.69 94 SER A CA 1
ATOM 770 C C . SER A 1 94 ? -2.822 -1.637 2.217 1.00 97.69 94 SER A C 1
ATOM 772 O O . SER A 1 94 ? -3.927 -1.769 2.748 1.00 97.69 94 SER A O 1
ATOM 774 N N . VAL A 1 95 ? -1.739 -1.279 2.918 1.00 97.62 95 VAL A N 1
ATOM 775 C CA . VAL A 1 95 ? -1.785 -0.940 4.350 1.00 97.62 95 VAL A CA 1
ATOM 776 C C . VAL A 1 95 ? -2.665 0.281 4.591 1.00 97.62 95 VAL A C 1
ATOM 778 O O . VAL A 1 95 ? -3.507 0.244 5.485 1.00 97.62 95 VAL A O 1
ATOM 781 N N . TYR A 1 96 ? -2.522 1.336 3.790 1.00 97.75 96 TYR A N 1
ATOM 782 C CA . TYR A 1 96 ? -3.312 2.557 3.920 1.00 97.75 96 TYR A CA 1
ATOM 783 C C . TYR A 1 96 ? -4.816 2.281 3.806 1.00 97.75 96 TYR A C 1
ATOM 785 O O . TYR A 1 96 ? -5.588 2.671 4.686 1.00 97.75 96 TYR A O 1
ATOM 793 N N . VAL A 1 97 ? -5.237 1.541 2.776 1.00 97.50 97 VAL A N 1
ATOM 794 C CA . VAL A 1 97 ? -6.647 1.180 2.563 1.00 97.50 97 VAL A CA 1
ATOM 795 C C . VAL A 1 97 ? -7.170 0.291 3.695 1.00 97.50 97 VAL A C 1
ATOM 797 O O . VAL A 1 97 ? -8.2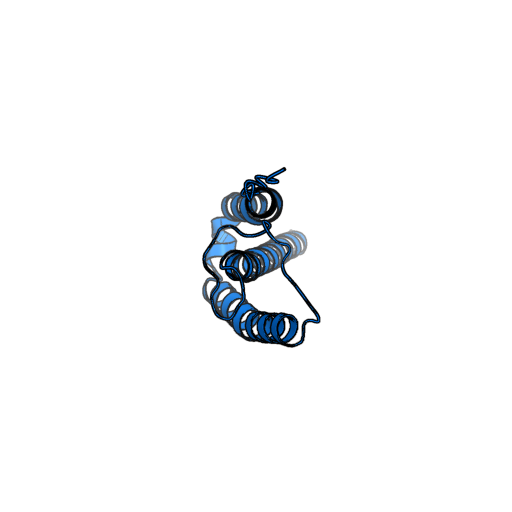80 0.515 4.190 1.00 97.50 97 VAL A O 1
ATOM 800 N N . ALA A 1 98 ? -6.380 -0.677 4.168 1.00 97.81 98 ALA A N 1
ATOM 801 C CA . ALA A 1 98 ? -6.750 -1.500 5.320 1.00 97.81 98 ALA A CA 1
ATOM 802 C C . ALA A 1 98 ? -6.902 -0.663 6.601 1.00 97.81 98 ALA A C 1
ATOM 804 O O . ALA A 1 98 ? -7.889 -0.815 7.325 1.00 97.81 98 ALA A O 1
ATOM 805 N N . THR A 1 99 ? -5.972 0.262 6.856 1.00 97.81 99 THR A N 1
ATOM 806 C CA . THR A 1 99 ? -6.031 1.202 7.979 1.00 97.81 99 THR A CA 1
ATOM 807 C C . THR A 1 99 ? -7.298 2.047 7.919 1.00 97.81 99 THR A C 1
ATOM 809 O O . THR A 1 99 ? -8.043 2.075 8.899 1.00 97.81 99 THR A O 1
ATOM 812 N N . LEU A 1 100 ? -7.590 2.678 6.777 1.00 97.62 100 LEU A N 1
ATOM 813 C CA . LEU A 1 100 ? -8.818 3.454 6.586 1.00 97.62 100 LEU A CA 1
ATOM 814 C C . LEU A 1 100 ? -10.063 2.612 6.868 1.00 97.62 100 LEU A C 1
ATOM 816 O O . LEU A 1 100 ? -10.928 3.022 7.639 1.00 97.62 100 LEU A O 1
ATOM 820 N N . THR A 1 101 ? -10.128 1.411 6.296 1.00 97.56 101 THR A N 1
ATOM 821 C CA . THR A 1 101 ? -11.270 0.503 6.454 1.00 97.56 101 THR A CA 1
ATOM 822 C C . THR A 1 101 ? -11.507 0.150 7.924 1.00 97.56 101 THR A C 1
ATOM 824 O O . THR A 1 101 ? -12.641 0.201 8.408 1.00 97.56 101 THR A O 1
ATOM 827 N N . LEU A 1 102 ? -10.445 -0.170 8.668 1.00 97.06 102 LEU A N 1
ATOM 828 C CA . LEU A 1 102 ? -10.543 -0.517 10.086 1.00 97.06 102 LEU A CA 1
ATOM 829 C C . LEU A 1 102 ? -10.918 0.686 10.959 1.00 97.06 102 LEU A C 1
ATOM 831 O O . LEU A 1 102 ? -11.754 0.536 11.854 1.00 97.06 102 LEU A O 1
ATOM 835 N N . VAL A 1 103 ? -10.357 1.868 10.685 1.00 96.50 103 VAL A N 1
ATOM 836 C 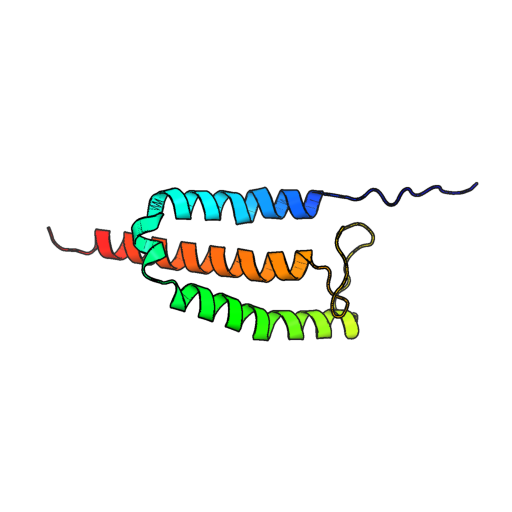CA . VAL A 1 103 ? -10.712 3.109 11.393 1.00 96.50 103 VAL A CA 1
ATOM 837 C C . VAL A 1 103 ? -12.177 3.464 11.146 1.00 96.50 103 VAL A C 1
ATOM 839 O O . VAL A 1 103 ? -12.918 3.674 12.102 1.00 96.50 103 VAL A O 1
ATOM 842 N N . ILE A 1 104 ? -12.639 3.450 9.893 1.00 96.50 104 ILE A N 1
ATOM 843 C CA . ILE A 1 104 ? -14.040 3.738 9.547 1.00 96.50 104 ILE A CA 1
ATOM 844 C C . ILE A 1 104 ? -14.979 2.742 10.231 1.00 96.50 104 ILE A C 1
ATOM 846 O O . ILE A 1 104 ? -15.976 3.143 10.839 1.00 96.50 104 ILE A O 1
ATOM 850 N N . ARG A 1 105 ? -14.649 1.445 10.202 1.00 95.69 105 ARG A N 1
ATOM 851 C CA . ARG A 1 105 ? -15.406 0.409 10.917 1.00 95.69 105 ARG A CA 1
ATOM 852 C C . ARG A 1 105 ? -15.477 0.691 12.418 1.00 95.69 105 ARG A C 1
ATOM 854 O O . ARG A 1 105 ? -16.540 0.516 13.008 1.00 95.69 105 ARG A O 1
ATOM 861 N N . HIS A 1 106 ? -14.373 1.107 13.037 1.00 94.00 106 HIS A N 1
ATOM 862 C CA . HI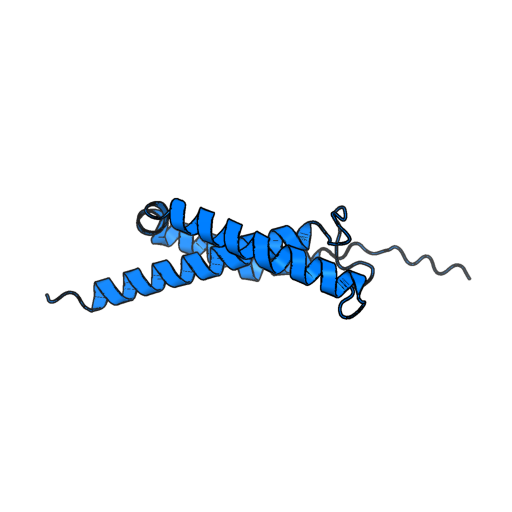S A 1 106 ? -14.340 1.451 14.458 1.00 94.00 106 HIS A CA 1
ATOM 863 C C . HIS A 1 106 ? -15.219 2.669 14.768 1.00 94.00 106 HIS A C 1
ATOM 865 O O . HIS A 1 106 ? -16.081 2.586 15.642 1.00 94.00 106 HIS A O 1
ATOM 871 N N . LEU A 1 107 ? -15.071 3.755 14.005 1.00 93.19 107 LEU A N 1
ATOM 872 C CA . LEU A 1 107 ? -15.848 4.985 14.183 1.00 93.19 107 LEU A CA 1
ATOM 873 C C . LEU A 1 107 ? -17.350 4.760 13.966 1.00 93.19 107 LEU A C 1
ATOM 875 O O . LEU A 1 107 ? -18.171 5.288 14.712 1.00 93.19 107 LEU A O 1
ATOM 879 N N . THR A 1 108 ? -17.719 3.939 12.983 1.00 93.56 108 THR A N 1
ATOM 880 C CA . THR A 1 108 ? -19.125 3.611 12.698 1.00 93.56 108 THR A CA 1
ATOM 881 C C . THR A 1 108 ? -19.732 2.774 13.821 1.00 93.56 108 THR A C 1
ATOM 883 O O . THR A 1 108 ? -20.849 3.040 14.251 1.00 93.56 108 THR A O 1
ATOM 886 N N . ARG A 1 109 ? -18.987 1.798 14.357 1.00 90.25 109 ARG A N 1
ATOM 887 C CA . ARG A 1 109 ? -19.444 0.994 15.501 1.00 90.25 109 ARG A CA 1
ATOM 888 C C . ARG A 1 109 ? -19.609 1.827 16.767 1.00 90.25 109 ARG A C 1
ATOM 890 O O . ARG A 1 109 ? -20.602 1.648 17.459 1.00 90.25 109 ARG A O 1
ATOM 897 N N . ALA A 1 110 ? -18.679 2.741 17.045 1.00 84.81 110 ALA A N 1
ATOM 898 C CA . ALA A 1 110 ? -18.768 3.627 18.204 1.00 84.81 110 ALA A CA 1
ATOM 899 C C . ALA A 1 110 ? -20.007 4.539 18.146 1.00 84.81 110 ALA A C 1
ATOM 901 O O . ALA A 1 110 ? -20.622 4.791 19.173 1.00 84.81 110 ALA A O 1
ATOM 902 N N . ARG A 1 111 ? -20.406 4.987 16.947 1.00 85.19 111 ARG A N 1
ATOM 903 C CA . ARG A 1 111 ? -21.618 5.802 16.749 1.00 85.19 111 ARG A CA 1
ATOM 904 C C . ARG A 1 111 ? -22.933 5.034 16.911 1.00 85.19 111 ARG A C 1
ATOM 906 O O . ARG A 1 111 ? -23.946 5.663 17.177 1.00 85.19 111 ARG A O 1
ATOM 913 N N . LEU A 1 112 ? -22.936 3.717 16.698 1.00 82.88 112 LEU A N 1
ATOM 914 C CA . LEU A 1 112 ? -24.150 2.886 16.710 1.00 82.88 112 LEU A CA 1
ATOM 915 C C . LEU A 1 112 ? -24.405 2.181 18.054 1.00 82.88 112 LEU A C 1
ATOM 917 O O . LEU A 1 112 ? -25.399 1.470 18.178 1.00 82.88 112 LEU A O 1
ATOM 921 N N . ALA A 1 113 ? -23.524 2.333 19.046 1.00 71.31 113 ALA A N 1
ATOM 922 C CA . ALA A 1 113 ? -23.749 1.777 20.377 1.00 71.31 113 ALA A CA 1
ATOM 923 C C . ALA A 1 113 ? -24.817 2.613 21.119 1.00 71.31 113 ALA A C 1
ATOM 925 O O . ALA A 1 113 ? -24.633 3.827 21.229 1.00 71.31 113 ALA A O 1
ATOM 926 N N . PRO A 1 114 ? -25.927 2.013 21.597 1.00 64.50 114 PRO A N 1
ATOM 927 C CA . PRO A 1 114 ? -26.945 2.746 22.348 1.00 64.50 114 PRO A CA 1
ATOM 928 C C . PRO A 1 114 ? -26.366 3.269 23.672 1.00 64.50 114 PRO A C 1
ATOM 930 O O . PRO A 1 114 ? -25.624 2.550 24.344 1.00 64.50 114 PRO A O 1
ATOM 933 N N . SER A 1 115 ? -26.685 4.531 23.983 1.00 65.44 115 SER A N 1
ATOM 934 C CA . SER A 1 115 ? -26.339 5.249 25.221 1.00 65.44 115 SER A CA 1
ATOM 935 C C . SER A 1 115 ? -26.987 4.643 26.455 1.00 65.44 115 SER A C 1
ATOM 937 O O . SER A 1 115 ? -28.200 4.342 26.348 1.00 65.44 115 SER A O 1
#

Sequence (115 aa):
MRENRSVATNWNYLIWLGLFVWAPTALLWLAFYRVLAQFPRTFGLVILGACAVSVPWDVVAVRTRIWRFPSGCCVGPRVFELPIEEYLFIIFVSVYVATLTLVIRHLTRARLAPS

Foldseek 3Di:
DDPPPPLPQDCVLVVCCCVPFVVVLVVLCVVCVVQPVVPPVVLVVLLVVLCVPVVVVVLVCVVVVVDDDDRNPADADDDSNHGPVVSVVSSRVSSRVVSVVSVVVVVVVVVPDDD

Secondary structure (DSSP, 8-state):
----------THHHHHHIIIIIHHHHHHHHHHHHHHTT-HHHHHHHHHHHHHHHHHHHHHHHHTTS--PPTTS--SPEETTEEHHHHHHHHHHHHHHHHHHHHHHHHHHHHHS--

pLDDT: mean 87.48, std 14.36, range [40.19, 98.12]

Radius of gyration: 18.51 Å; chains: 1; bounding box: 53×31×55 Å